Protein AF-0000000073384980 (afdb_homodimer)

Structure (mmCIF, N/CA/C/O backbone):
data_AF-0000000073384980-model_v1
#
loop_
_entity.id
_entity.type
_entity.pdbx_description
1 polymer 'Uncharacterized protein'
#
loop_
_atom_site.group_PDB
_atom_site.id
_atom_site.type_symbol
_atom_site.label_atom_id
_atom_site.label_alt_id
_atom_site.label_comp_id
_atom_site.label_asym_id
_atom_site.label_entity_id
_atom_site.label_seq_id
_atom_site.pdbx_PDB_ins_code
_atom_site.Cartn_x
_atom_site.Cartn_y
_atom_site.Cartn_z
_atom_site.occupancy
_atom_site.B_iso_or_equiv
_atom_site.auth_seq_id
_atom_site.auth_comp_id
_atom_site.auth_asym_id
_atom_site.auth_atom_id
_atom_site.pdbx_PDB_model_num
ATOM 1 N N . MET A 1 1 ? 5.891 -7.469 6.137 1 92.75 1 MET A N 1
ATOM 2 C CA . MET A 1 1 ? 4.645 -7.664 6.875 1 92.75 1 MET A CA 1
ATOM 3 C C . MET A 1 1 ? 4.055 -9.039 6.59 1 92.75 1 MET A C 1
ATOM 5 O O . MET A 1 1 ? 3.834 -9.398 5.43 1 92.75 1 MET A O 1
ATOM 9 N N . ASN A 1 2 ? 3.838 -9.898 7.574 1 96.06 2 ASN A N 1
ATOM 10 C CA . ASN A 1 2 ? 3.189 -11.203 7.445 1 96.06 2 ASN A CA 1
ATOM 11 C C . ASN A 1 2 ? 1.738 -11.148 7.91 1 96.06 2 ASN A C 1
ATOM 13 O O . ASN A 1 2 ? 1.466 -10.836 9.07 1 96.06 2 ASN A O 1
ATOM 17 N N . ILE A 1 3 ? 0.809 -11.5 7.012 1 96.56 3 ILE A N 1
ATOM 18 C CA . ILE A 1 3 ? -0.595 -11.359 7.383 1 96.56 3 ILE A CA 1
ATOM 19 C C . ILE A 1 3 ? -1.405 -12.5 6.77 1 96.56 3 ILE A C 1
ATOM 21 O O . ILE A 1 3 ? -0.978 -13.117 5.793 1 96.56 3 ILE A O 1
ATOM 25 N N . LEU A 1 4 ? -2.471 -12.82 7.379 1 97.5 4 LEU A N 1
ATOM 26 C CA . LEU A 1 4 ? -3.486 -13.703 6.816 1 97.5 4 LEU A CA 1
ATOM 27 C C . LEU A 1 4 ? -4.527 -12.914 6.035 1 97.5 4 LEU A C 1
ATOM 29 O O . LEU A 1 4 ? -5.078 -11.93 6.543 1 97.5 4 LEU A O 1
ATOM 33 N N . THR A 1 5 ? -4.727 -13.336 4.84 1 97.75 5 THR A N 1
ATOM 34 C CA . THR A 1 5 ? -5.66 -12.609 3.986 1 97.75 5 THR A CA 1
ATOM 35 C C . THR A 1 5 ? -6.477 -13.578 3.135 1 97.75 5 THR A C 1
ATOM 37 O O . THR A 1 5 ? -6.172 -14.773 3.078 1 97.75 5 THR A O 1
ATOM 40 N N . ARG A 1 6 ? -7.512 -13.055 2.557 1 97.62 6 ARG A N 1
ATOM 41 C CA . ARG A 1 6 ? -8.266 -13.734 1.50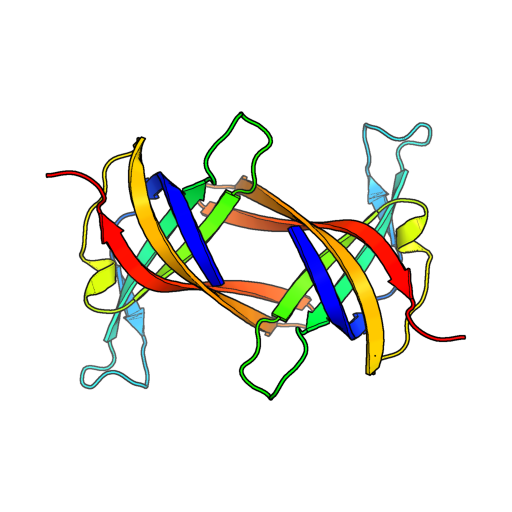5 1 97.62 6 ARG A CA 1
ATOM 42 C C . ARG A 1 6 ? -7.961 -13.125 0.139 1 97.62 6 ARG A C 1
ATOM 44 O O . ARG A 1 6 ? -7.828 -11.906 0.01 1 97.62 6 ARG A O 1
ATOM 51 N N . VAL A 1 7 ? -7.957 -13.984 -0.852 1 97.69 7 VAL A N 1
ATOM 52 C CA . VAL A 1 7 ? -7.793 -13.508 -2.221 1 97.69 7 VAL A CA 1
ATOM 53 C C . VAL A 1 7 ? -9.109 -12.906 -2.719 1 97.69 7 VAL A C 1
ATOM 55 O O . VAL A 1 7 ? -10.156 -13.555 -2.645 1 97.69 7 VAL A O 1
ATOM 58 N N . VAL A 1 8 ? -9.07 -11.742 -3.17 1 96.69 8 VAL A N 1
ATOM 59 C CA . VAL A 1 8 ? -10.227 -11.094 -3.766 1 96.69 8 VAL A CA 1
ATOM 60 C C . VAL A 1 8 ? -10.258 -11.359 -5.27 1 96.69 8 VAL A C 1
ATOM 62 O O . VAL A 1 8 ? -11.297 -11.727 -5.824 1 96.69 8 VAL A O 1
ATOM 65 N N . GLN A 1 9 ? -9.133 -11.195 -5.934 1 97.38 9 GLN A N 1
ATOM 66 C CA . GLN A 1 9 ? -8.969 -11.461 -7.359 1 97.38 9 GLN A CA 1
ATOM 67 C C . GLN A 1 9 ? -7.488 -11.57 -7.73 1 97.38 9 GLN A C 1
ATOM 69 O O . GLN A 1 9 ? -6.621 -11.086 -7.004 1 97.38 9 GLN A O 1
ATOM 74 N N . GLN A 1 10 ? -7.266 -12.195 -8.797 1 97.75 10 GLN A N 1
ATOM 75 C CA . GLN A 1 10 ? -5.926 -12.352 -9.352 1 97.75 10 GLN A CA 1
ATOM 76 C C . GLN A 1 10 ? -5.938 -12.18 -10.867 1 97.75 10 GLN A C 1
ATOM 78 O O . GLN A 1 10 ? -6.789 -12.75 -11.555 1 97.75 10 GLN A O 1
ATOM 83 N N . GLY A 1 11 ? -5.047 -11.336 -11.297 1 96.19 11 GLY A N 1
ATOM 84 C CA . GLY A 1 11 ? -4.918 -11.172 -12.742 1 96.19 11 GLY A CA 1
ATOM 85 C C . GLY A 1 11 ? -4.117 -12.289 -13.391 1 96.19 11 GLY A C 1
ATOM 86 O O . GLY A 1 11 ? -3.574 -13.156 -12.703 1 96.19 11 GLY A O 1
ATOM 87 N N . GLU A 1 12 ? -4.059 -12.266 -14.68 1 95.25 12 GLU A N 1
ATOM 88 C CA . GLU A 1 12 ? -3.248 -13.227 -15.43 1 95.25 12 GLU A CA 1
ATOM 89 C C . GLU A 1 12 ? -1.768 -12.859 -15.367 1 95.25 12 GLU A C 1
ATOM 91 O O . GLU A 1 12 ? -1.412 -11.68 -15.383 1 95.25 12 GLU A O 1
ATOM 96 N N . ALA A 1 13 ? -1 -13.914 -15.266 1 96.06 13 ALA A N 1
ATOM 97 C CA . ALA A 1 13 ? 0.444 -13.695 -15.297 1 96.06 13 ALA A CA 1
ATOM 98 C C . ALA A 1 13 ? 0.902 -13.266 -16.688 1 96.06 13 ALA A C 1
ATOM 100 O O . ALA A 1 13 ? 0.356 -13.711 -17.703 1 96.06 13 ALA A O 1
ATOM 101 N N . PHE A 1 14 ? 1.878 -12.406 -16.781 1 96.25 14 PHE A N 1
ATOM 102 C CA . PHE A 1 14 ? 2.451 -11.953 -18.047 1 96.25 14 PHE A CA 1
ATOM 103 C C . PHE A 1 14 ? 3.932 -11.625 -17.875 1 96.25 14 PHE A C 1
ATOM 105 O O . PHE A 1 14 ? 4.41 -11.43 -16.766 1 96.25 14 PHE A O 1
ATOM 112 N N . ALA A 1 15 ? 4.641 -11.523 -18.969 1 94.88 15 ALA A N 1
ATOM 113 C CA . ALA A 1 15 ? 6.082 -11.297 -18.938 1 94.88 15 ALA A CA 1
ATOM 114 C C . ALA A 1 15 ? 6.406 -9.805 -18.891 1 94.88 15 ALA A C 1
ATOM 116 O O . ALA A 1 15 ? 5.766 -9.008 -19.578 1 94.88 15 ALA A O 1
ATOM 117 N N . VAL A 1 16 ? 7.352 -9.523 -17.984 1 95.31 16 VAL A N 1
ATOM 118 C CA . VAL A 1 16 ? 7.848 -8.148 -17.938 1 95.31 16 VAL A CA 1
ATOM 119 C C . VAL A 1 16 ? 9.367 -8.148 -18.062 1 95.31 16 VAL A C 1
ATOM 121 O O . VAL A 1 16 ? 10.023 -9.164 -17.812 1 95.31 16 VAL A O 1
ATOM 124 N N . GLN A 1 17 ? 9.844 -6.973 -18.422 1 92.38 17 GLN A N 1
ATOM 125 C CA . GLN A 1 17 ? 11.289 -6.84 -18.531 1 92.38 17 GLN A CA 1
ATOM 126 C C . GLN A 1 17 ? 11.945 -6.812 -17.141 1 92.38 17 GLN A C 1
ATOM 128 O O . GLN A 1 17 ? 11.422 -6.184 -16.219 1 92.38 17 GLN A O 1
ATOM 133 N N . SER A 1 18 ? 12.992 -7.621 -17.031 1 89.5 18 SER A N 1
ATOM 134 C CA . SER A 1 18 ? 13.727 -7.664 -15.766 1 89.5 18 SER A CA 1
ATOM 135 C C . SER A 1 18 ? 15.234 -7.711 -16 1 89.5 18 SER A C 1
ATOM 137 O O . SER A 1 18 ? 15.734 -8.617 -16.672 1 89.5 18 SER A O 1
ATOM 139 N N . GLN A 1 19 ? 15.883 -6.684 -15.406 1 84.31 19 GLN A N 1
ATOM 140 C CA . GLN A 1 19 ? 17.344 -6.688 -15.516 1 84.31 19 GLN A CA 1
ATOM 141 C C . GLN A 1 19 ? 17.953 -7.793 -14.656 1 84.31 19 GLN A C 1
ATOM 143 O O . GLN A 1 19 ? 19.078 -8.227 -14.906 1 84.31 19 GLN A O 1
ATOM 148 N N . LYS A 1 20 ? 17.172 -8.258 -13.773 1 80.25 20 LYS A N 1
ATOM 149 C CA . LYS A 1 20 ? 17.672 -9.234 -12.812 1 80.25 20 LYS A CA 1
ATOM 150 C C . LYS A 1 20 ? 17.531 -10.656 -13.344 1 80.25 20 LYS A C 1
ATOM 152 O O . LYS A 1 20 ? 18.141 -11.586 -12.805 1 80.25 20 LYS A O 1
ATOM 157 N N . SER A 1 21 ? 16.781 -10.719 -14.359 1 81.88 21 SER A N 1
ATOM 158 C CA . SER A 1 21 ? 16.531 -12.055 -14.891 1 81.88 21 SER A CA 1
ATOM 159 C C . SER A 1 21 ? 17.484 -12.391 -16.031 1 81.88 21 SER A C 1
ATOM 161 O O . SER A 1 21 ? 17.844 -11.516 -16.812 1 81.88 21 SER A O 1
ATOM 163 N N . GLU A 1 22 ? 17.828 -13.586 -16.188 1 78 22 GLU A N 1
ATOM 164 C CA . GLU A 1 22 ? 18.781 -14.07 -17.172 1 78 22 GLU A CA 1
ATOM 165 C C . GLU A 1 22 ? 18.281 -13.82 -18.594 1 78 22 GLU A C 1
ATOM 167 O O . GLU A 1 22 ? 19.062 -13.414 -19.469 1 78 22 GLU A O 1
ATOM 172 N N . ASN A 1 23 ? 17.094 -14.164 -18.922 1 82.62 23 ASN A N 1
ATOM 173 C CA . ASN A 1 23 ? 16.547 -14 -20.266 1 82.62 23 ASN A CA 1
ATOM 174 C C . ASN A 1 23 ? 15.938 -12.617 -20.469 1 82.62 23 ASN A C 1
ATOM 176 O O . ASN A 1 23 ? 15.219 -12.391 -21.438 1 82.62 23 ASN A O 1
ATOM 180 N N . GLY A 1 24 ? 16.109 -11.875 -19.5 1 89.75 24 GLY A N 1
ATOM 181 C CA . GLY A 1 24 ? 15.664 -10.492 -19.609 1 89.75 24 GLY A CA 1
ATOM 182 C C . GLY A 1 24 ? 14.195 -10.312 -19.297 1 89.75 24 GLY A C 1
ATOM 183 O O . GLY A 1 24 ? 13.633 -9.234 -19.5 1 89.75 24 GLY A O 1
ATOM 184 N N . GLN A 1 25 ? 13.578 -11.555 -18.938 1 93.06 25 GLN A N 1
ATOM 185 C CA . GLN A 1 25 ? 12.148 -11.453 -18.641 1 93.06 25 GLN A CA 1
ATOM 186 C C . GLN A 1 25 ? 11.805 -12.148 -17.328 1 93.06 25 GLN A C 1
ATOM 188 O O . GLN A 1 25 ? 12.523 -13.047 -16.891 1 93.06 25 GLN A O 1
ATOM 193 N N . MET A 1 26 ? 10.812 -11.609 -16.688 1 94.38 26 MET A N 1
ATOM 194 C CA . MET A 1 26 ? 10.273 -12.219 -15.469 1 94.38 26 MET A CA 1
ATOM 195 C C . MET A 1 26 ? 8.742 -12.203 -15.492 1 94.38 26 MET A C 1
ATOM 197 O O . MET A 1 26 ? 8.141 -11.273 -16.031 1 94.38 26 MET A O 1
ATOM 201 N N . MET A 1 27 ? 8.195 -13.25 -14.945 1 96.38 27 MET A N 1
ATOM 202 C CA . MET A 1 27 ? 6.738 -13.289 -14.875 1 96.38 27 MET A CA 1
ATOM 203 C C . MET A 1 27 ? 6.223 -12.383 -13.766 1 96.38 27 MET A C 1
ATOM 205 O O . MET A 1 27 ? 6.848 -12.266 -12.703 1 96.38 27 MET A O 1
ATOM 209 N N . LYS A 1 28 ? 5.203 -11.781 -14.039 1 97.19 28 LYS A N 1
ATOM 210 C CA . LYS A 1 28 ? 4.527 -10.93 -13.07 1 97.19 28 LYS A CA 1
ATOM 211 C C . LYS A 1 28 ? 3.021 -11.188 -13.062 1 97.19 28 LYS A C 1
ATOM 213 O O . LYS A 1 28 ? 2.434 -11.477 -14.102 1 97.19 28 LYS A O 1
ATOM 218 N N . CYS A 1 29 ? 2.41 -11.148 -11.906 1 97.31 29 CYS A N 1
ATOM 219 C CA . CYS A 1 29 ? 0.968 -11.25 -11.719 1 97.31 29 CYS A CA 1
ATOM 220 C C . CYS A 1 29 ? 0.499 -10.32 -10.602 1 97.31 29 CYS A C 1
ATOM 222 O O . CYS A 1 29 ? 1.174 -10.18 -9.578 1 97.31 29 CYS A O 1
ATOM 224 N N . ASN A 1 30 ? -0.673 -9.703 -10.883 1 97.81 30 ASN A N 1
ATOM 225 C CA . ASN A 1 30 ? -1.26 -8.883 -9.828 1 97.81 30 ASN A CA 1
ATOM 226 C C . ASN A 1 30 ? -2.305 -9.656 -9.031 1 97.81 30 ASN A C 1
ATOM 228 O O . ASN A 1 30 ? -3.064 -10.445 -9.594 1 97.81 30 ASN A O 1
ATOM 232 N N . ILE A 1 31 ? -2.361 -9.367 -7.785 1 98.31 31 ILE A N 1
ATOM 233 C CA . ILE A 1 31 ? -3.316 -10.031 -6.906 1 98.31 31 ILE A CA 1
ATOM 234 C C . ILE A 1 31 ? -3.896 -9.023 -5.914 1 98.31 31 ILE A C 1
ATOM 236 O O . ILE A 1 31 ? -3.191 -8.133 -5.445 1 98.31 31 ILE A O 1
ATOM 240 N N . VAL A 1 32 ? -5.152 -9.117 -5.668 1 98.31 32 VAL A N 1
ATOM 241 C CA . VAL A 1 32 ? -5.809 -8.297 -4.656 1 98.31 32 VAL A CA 1
ATOM 242 C C . VAL A 1 32 ? -6.145 -9.148 -3.434 1 98.31 32 VAL A C 1
ATOM 244 O O . VAL A 1 32 ? -6.809 -10.18 -3.553 1 98.31 32 VAL A O 1
ATOM 247 N N . LEU A 1 33 ? -5.648 -8.703 -2.314 1 98.06 33 LEU A N 1
ATOM 248 C CA . LEU A 1 33 ? -5.801 -9.406 -1.048 1 98.06 33 LEU A CA 1
ATOM 249 C C . LEU A 1 33 ? -6.602 -8.578 -0.052 1 98.06 33 LEU A C 1
ATOM 251 O O . LEU A 1 33 ? -6.504 -7.348 -0.047 1 98.06 33 LEU A O 1
ATOM 255 N N . GLN A 1 34 ? -7.344 -9.227 0.763 1 97.75 34 GLN A N 1
ATOM 256 C CA . GLN A 1 34 ? -8.125 -8.555 1.797 1 97.75 34 GLN A CA 1
ATOM 257 C C . GLN A 1 34 ? -7.93 -9.219 3.156 1 97.75 34 GLN A C 1
ATOM 259 O O . GLN A 1 34 ? -8 -10.445 3.268 1 97.75 34 GLN A O 1
ATOM 264 N N . GLU A 1 35 ? -7.629 -8.445 4.16 1 97.31 35 GLU A N 1
ATOM 265 C CA . GLU A 1 35 ? -7.562 -8.984 5.512 1 97.31 35 GLU A CA 1
ATOM 266 C C . GLU A 1 35 ? -8.898 -9.586 5.938 1 97.31 35 GLU A C 1
ATOM 268 O O . GLU A 1 35 ? -9.945 -9.203 5.406 1 97.31 35 GLU A O 1
ATOM 273 N N . MET A 1 36 ? -8.711 -10.453 6.895 1 92.75 36 MET A N 1
ATOM 274 C CA . MET A 1 36 ? -9.914 -11.125 7.379 1 92.75 36 MET A CA 1
ATOM 275 C C . MET A 1 36 ? -10.797 -10.172 8.172 1 92.75 36 MET A C 1
ATOM 277 O O . MET A 1 36 ? -10.289 -9.312 8.906 1 92.75 36 MET A O 1
ATOM 281 N N . GLY A 1 37 ? -12.016 -10.297 8.109 1 84.44 37 GLY A N 1
ATOM 282 C CA . GLY A 1 37 ? -13 -9.43 8.742 1 84.44 37 GLY A CA 1
ATOM 283 C C . GLY A 1 37 ? -14.109 -8.992 7.809 1 84.44 37 GLY A C 1
ATOM 284 O O . GLY A 1 37 ? -14.484 -9.734 6.895 1 84.44 37 GLY A O 1
ATOM 285 N N . GLY A 1 38 ? -14.672 -7.848 7.949 1 75.25 38 GLY A N 1
ATOM 286 C CA . GLY A 1 38 ? -15.789 -7.371 7.148 1 75.25 38 GLY A CA 1
ATOM 287 C C . GLY A 1 38 ? -15.359 -6.488 5.992 1 75.25 38 GLY A C 1
ATOM 288 O O . GLY A 1 38 ? -14.203 -6.527 5.57 1 75.25 38 GLY A O 1
ATOM 289 N N . LYS A 1 39 ? -16.234 -5.824 5.383 1 77.06 39 LYS A N 1
ATOM 290 C CA . LYS A 1 39 ? -16.109 -5.051 4.152 1 77.06 39 LYS A CA 1
ATOM 291 C C . LYS A 1 39 ? -15.125 -3.891 4.328 1 77.06 39 LYS A C 1
ATOM 293 O O . LYS A 1 39 ? -14.531 -3.42 3.357 1 77.06 39 LYS A O 1
ATOM 298 N N . TYR A 1 40 ? -14.82 -3.541 5.555 1 83.5 40 TYR A N 1
ATOM 299 C CA . TYR A 1 40 ? -14.031 -2.332 5.75 1 83.5 40 TYR A CA 1
ATOM 300 C C . TYR A 1 40 ? -12.602 -2.672 6.148 1 83.5 40 TYR A C 1
ATOM 302 O O . TYR A 1 40 ? -11.852 -1.802 6.598 1 83.5 40 TYR A O 1
ATOM 310 N N . GLU A 1 41 ? -12.312 -3.926 5.863 1 93.06 41 GLU A N 1
ATOM 311 C CA . GLU A 1 41 ? -10.961 -4.34 6.234 1 93.06 41 GLU A CA 1
ATOM 312 C C . GLU A 1 41 ? -9.938 -3.896 5.188 1 93.06 41 GLU A C 1
ATOM 314 O O . GLU A 1 41 ? -10.305 -3.6 4.047 1 93.06 41 GLU A O 1
ATOM 319 N N . ASN A 1 42 ? -8.688 -3.85 5.535 1 97.38 42 ASN A N 1
ATOM 320 C CA . ASN A 1 42 ? -7.613 -3.451 4.633 1 97.38 42 ASN A CA 1
ATOM 321 C C . ASN A 1 42 ? -7.539 -4.363 3.412 1 97.38 42 ASN A C 1
ATOM 323 O O . ASN A 1 42 ? -7.691 -5.578 3.531 1 97.38 42 ASN A O 1
ATOM 327 N N . GLN A 1 43 ? -7.328 -3.748 2.285 1 97.81 43 GLN A N 1
ATOM 328 C CA . GLN A 1 43 ? -7.098 -4.445 1.025 1 97.81 43 GLN A CA 1
ATOM 329 C C . GLN A 1 43 ? -5.758 -4.047 0.414 1 97.81 43 GLN A C 1
ATOM 331 O O . GLN A 1 43 ? -5.348 -2.887 0.5 1 97.81 43 GLN A O 1
ATOM 336 N N . TYR A 1 44 ? -5.137 -4.961 -0.291 1 98.12 44 TYR A N 1
ATOM 337 C CA . TYR A 1 44 ? -3.816 -4.754 -0.873 1 98.12 44 TYR A CA 1
ATOM 338 C C . TYR A 1 44 ? -3.805 -5.141 -2.348 1 98.12 44 TYR A C 1
ATOM 340 O O . TYR A 1 44 ? -4.141 -6.27 -2.701 1 98.12 44 TYR A O 1
ATOM 348 N N . ALA A 1 45 ? -3.443 -4.242 -3.184 1 98.44 45 ALA A N 1
ATOM 349 C CA . ALA A 1 45 ? -3.102 -4.527 -4.574 1 98.44 45 ALA A CA 1
ATOM 350 C C . ALA A 1 45 ? -1.614 -4.836 -4.723 1 98.44 45 ALA A C 1
ATOM 352 O O . ALA A 1 45 ? -0.783 -3.924 -4.73 1 98.44 45 ALA A O 1
ATOM 353 N N . ALA A 1 46 ? -1.283 -6.102 -4.863 1 98.62 46 ALA A N 1
ATOM 354 C CA . ALA A 1 46 ? 0.114 -6.516 -4.781 1 98.62 46 ALA A CA 1
ATOM 355 C C . ALA A 1 46 ? 0.561 -7.199 -6.07 1 98.62 46 ALA A C 1
ATOM 357 O O . ALA A 1 46 ? -0.271 -7.656 -6.859 1 98.62 46 ALA A O 1
ATOM 358 N N . ALA A 1 47 ? 1.853 -7.184 -6.227 1 98.12 47 ALA A N 1
ATOM 359 C CA . ALA A 1 47 ? 2.459 -7.883 -7.355 1 98.12 47 ALA A CA 1
ATOM 360 C C . ALA A 1 47 ? 3.148 -9.164 -6.898 1 98.12 47 ALA A C 1
ATOM 362 O O . ALA A 1 47 ? 3.793 -9.195 -5.848 1 98.12 47 ALA A O 1
ATOM 363 N N . MET A 1 48 ? 3.023 -10.148 -7.629 1 97.94 48 MET A N 1
ATOM 364 C CA . MET A 1 48 ? 3.783 -11.398 -7.527 1 97.94 48 MET A CA 1
ATOM 365 C C . MET A 1 48 ? 4.781 -11.523 -8.672 1 97.94 48 MET A C 1
ATOM 367 O O . MET A 1 48 ? 4.465 -11.188 -9.82 1 97.94 48 MET A O 1
ATOM 371 N N . LEU A 1 49 ? 5.93 -11.945 -8.336 1 96.88 49 LEU A N 1
ATOM 372 C CA . LEU A 1 49 ? 6.969 -12.031 -9.352 1 96.88 49 LEU A CA 1
ATOM 373 C C . LEU A 1 49 ? 7.543 -13.445 -9.43 1 96.88 49 LEU A C 1
ATOM 375 O O . LEU A 1 49 ? 7.48 -14.195 -8.453 1 96.88 49 LEU A O 1
ATOM 379 N N . GLY A 1 50 ? 8.117 -13.781 -10.562 1 94.94 50 GLY A N 1
ATOM 380 C CA . GLY A 1 50 ? 8.82 -15.047 -10.734 1 94.94 50 GLY A CA 1
ATOM 381 C C . GLY A 1 50 ? 7.93 -16.25 -10.555 1 94.94 50 GLY A C 1
ATOM 382 O O . GLY A 1 50 ? 6.848 -16.328 -11.141 1 94.94 50 GLY A O 1
ATOM 383 N N . ASN A 1 51 ? 8.391 -17.156 -9.773 1 93.25 51 ASN A N 1
ATOM 384 C CA . ASN A 1 51 ? 7.691 -18.422 -9.594 1 93.25 51 ASN A CA 1
ATOM 385 C C . ASN A 1 51 ? 6.332 -18.219 -8.938 1 93.25 51 ASN A C 1
ATOM 387 O O . ASN A 1 51 ? 5.352 -18.875 -9.305 1 93.25 51 ASN A O 1
ATOM 391 N N . ILE A 1 52 ? 6.266 -17.391 -8.016 1 96.19 52 ILE A N 1
ATOM 392 C CA . ILE A 1 52 ? 5.008 -17.219 -7.297 1 96.19 52 ILE A CA 1
ATOM 393 C C . ILE A 1 52 ? 3.961 -16.609 -8.227 1 96.19 52 ILE A C 1
ATOM 395 O O . ILE A 1 52 ? 2.758 -16.812 -8.031 1 96.19 52 ILE A O 1
ATOM 399 N N . ALA A 1 53 ? 4.422 -15.844 -9.211 1 97.06 53 ALA A N 1
ATOM 400 C CA . ALA A 1 53 ? 3.502 -15.211 -10.148 1 97.06 53 ALA A CA 1
ATOM 401 C C . ALA A 1 53 ? 2.729 -16.25 -10.953 1 97.06 53 ALA A C 1
ATOM 403 O O . ALA A 1 53 ? 1.7 -15.945 -11.555 1 97.06 53 ALA A O 1
ATOM 404 N N . GLN A 1 54 ? 3.236 -17.422 -10.953 1 94.38 54 GLN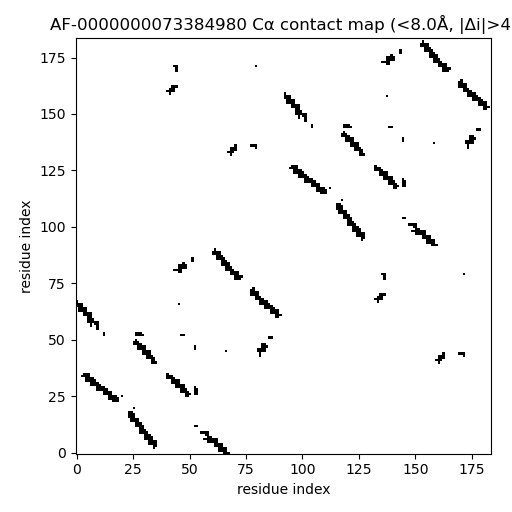 A N 1
ATOM 405 C CA . GLN A 1 54 ? 2.621 -18.484 -11.734 1 94.38 54 GLN A CA 1
ATOM 406 C C . GLN A 1 54 ? 1.588 -19.25 -10.914 1 94.38 54 GLN A C 1
ATOM 408 O O . GLN A 1 54 ? 0.818 -20.047 -11.453 1 94.38 54 GLN A O 1
ATOM 413 N N . CYS A 1 55 ? 1.626 -19.062 -9.625 1 96.31 55 CYS A N 1
ATOM 414 C CA . CYS A 1 55 ? 0.604 -19.672 -8.781 1 96.31 55 CYS A CA 1
ATOM 415 C C . CYS A 1 55 ? -0.761 -19.047 -9.047 1 96.31 55 CYS A C 1
ATOM 417 O O . CYS A 1 55 ? -0.859 -17.844 -9.312 1 96.31 55 CYS A O 1
ATOM 419 N N . LYS A 1 56 ? -1.77 -19.891 -8.953 1 96.44 56 LYS A N 1
ATOM 420 C CA . LYS A 1 56 ? -3.141 -19.422 -9.141 1 96.44 56 LYS A CA 1
ATOM 421 C C . LYS A 1 56 ? -3.971 -19.641 -7.879 1 96.44 56 LYS A C 1
ATOM 423 O O . LYS A 1 56 ? -4.008 -20.734 -7.324 1 96.44 56 LYS A O 1
ATOM 428 N N . PHE A 1 57 ? -4.594 -18.609 -7.508 1 97.62 57 PHE A N 1
ATOM 429 C CA . PHE A 1 57 ? -5.473 -18.641 -6.344 1 97.62 57 PHE A CA 1
ATOM 430 C C . PHE A 1 57 ? -6.883 -18.188 -6.719 1 97.62 57 PHE A C 1
ATOM 432 O O . PHE A 1 57 ? -7.062 -17.109 -7.305 1 97.62 57 PHE A O 1
ATOM 439 N N . ALA A 1 58 ? -7.871 -18.969 -6.34 1 97.25 58 ALA A N 1
ATOM 440 C CA . ALA A 1 58 ? -9.258 -18.562 -6.59 1 97.25 58 ALA A CA 1
ATOM 441 C C . ALA A 1 58 ? -9.711 -17.516 -5.59 1 97.25 58 ALA A C 1
ATOM 443 O O . ALA A 1 58 ? -9.258 -17.5 -4.441 1 97.25 58 ALA A O 1
ATOM 444 N N . PRO A 1 59 ? -10.641 -16.609 -6.055 1 97.31 59 PRO A N 1
ATOM 445 C CA . PRO A 1 59 ? -11.258 -15.711 -5.074 1 97.31 59 PRO A CA 1
ATOM 446 C C . PRO A 1 59 ? -11.797 -16.453 -3.854 1 97.31 59 PRO A C 1
ATOM 448 O O . PRO A 1 59 ? -12.383 -17.531 -3.992 1 97.31 59 PRO A O 1
ATOM 451 N N . GLY A 1 60 ? -11.555 -15.922 -2.691 1 96 60 GLY A N 1
ATOM 452 C CA . GLY A 1 60 ? -12.031 -16.531 -1.46 1 96 60 GLY A CA 1
ATOM 453 C C . GLY A 1 60 ? -10.992 -17.406 -0.783 1 96 60 GLY A C 1
ATOM 454 O O . GLY A 1 60 ? -11.141 -17.766 0.383 1 96 60 GLY A O 1
ATOM 455 N N . THR A 1 61 ? -9.883 -17.781 -1.536 1 97.75 61 THR A N 1
ATOM 456 C CA . THR A 1 61 ? -8.828 -18.609 -0.976 1 97.75 61 THR A CA 1
ATOM 457 C C . THR A 1 61 ? -8.141 -17.906 0.186 1 97.75 61 THR A C 1
ATOM 459 O O . THR A 1 61 ? -7.797 -16.734 0.086 1 97.75 61 THR A O 1
ATOM 462 N N . LEU A 1 62 ? -7.988 -18.562 1.302 1 97.94 62 LEU A N 1
ATOM 463 C CA . LEU A 1 62 ? -7.234 -18.047 2.436 1 97.94 62 LEU A CA 1
ATOM 464 C C . LEU A 1 62 ? -5.738 -18.281 2.252 1 97.94 62 LEU A C 1
ATOM 466 O O . LEU A 1 62 ? -5.32 -19.406 1.944 1 97.94 62 LEU A O 1
ATOM 470 N N . VAL A 1 63 ? -4.977 -17.266 2.385 1 98.44 63 VAL A N 1
ATOM 471 C CA . VAL A 1 63 ? -3.535 -17.391 2.201 1 98.44 63 VAL A CA 1
ATOM 472 C C . VAL A 1 63 ? -2.805 -16.688 3.346 1 98.44 63 VAL A C 1
ATOM 474 O O . VAL A 1 63 ? -3.291 -15.688 3.883 1 98.44 63 VAL A O 1
ATOM 477 N N . ALA A 1 64 ? -1.702 -17.188 3.811 1 98.38 64 ALA A N 1
ATOM 478 C CA . ALA A 1 64 ? -0.687 -16.484 4.586 1 98.38 64 ALA A CA 1
ATOM 479 C C . ALA A 1 64 ? 0.338 -15.82 3.67 1 98.38 64 ALA A C 1
ATOM 481 O O . ALA A 1 64 ? 0.97 -16.484 2.848 1 98.38 64 ALA A O 1
ATOM 482 N N . VAL A 1 65 ? 0.543 -14.562 3.779 1 98.38 65 VAL A N 1
ATOM 483 C CA . VAL A 1 65 ? 1.381 -13.852 2.818 1 98.38 65 VAL A CA 1
ATOM 484 C C . VAL A 1 65 ? 2.367 -12.953 3.559 1 98.38 65 VAL A C 1
ATOM 486 O O . VAL A 1 65 ? 2.082 -12.484 4.664 1 98.38 65 VAL A O 1
ATOM 489 N N . THR A 1 66 ? 3.488 -12.758 2.99 1 98.19 66 THR A N 1
ATOM 490 C CA . THR A 1 66 ? 4.438 -11.719 3.375 1 98.19 66 THR A CA 1
ATOM 491 C C . THR A 1 66 ? 4.461 -10.594 2.338 1 98.19 66 THR A C 1
ATOM 493 O O . THR A 1 66 ? 4.746 -10.836 1.163 1 98.19 66 THR A O 1
ATOM 496 N N . LEU A 1 67 ? 4.137 -9.406 2.775 1 97.88 67 LEU A N 1
ATOM 497 C CA . LEU A 1 67 ? 4.098 -8.242 1.896 1 97.88 67 LEU A CA 1
ATOM 498 C C . LEU A 1 67 ? 5.262 -7.301 2.18 1 97.88 67 LEU A C 1
ATOM 500 O O . LEU A 1 67 ? 5.633 -7.094 3.34 1 97.88 67 LEU A O 1
ATOM 504 N N . ARG A 1 68 ? 5.84 -6.797 1.145 1 97.62 68 ARG A N 1
ATOM 505 C CA . ARG A 1 68 ? 6.84 -5.734 1.212 1 97.62 68 ARG A CA 1
ATOM 506 C C . ARG A 1 68 ? 6.316 -4.449 0.577 1 97.62 68 ARG A C 1
ATOM 508 O O . ARG A 1 68 ? 5.828 -4.465 -0.556 1 97.62 68 ARG A O 1
ATOM 515 N N . PHE A 1 69 ? 6.402 -3.352 1.289 1 97.88 69 PHE A N 1
ATOM 516 C CA . PHE A 1 69 ? 5.91 -2.057 0.831 1 97.88 69 PHE A CA 1
ATOM 517 C C . PHE A 1 69 ? 7.07 -1.142 0.454 1 97.88 69 PHE A C 1
ATOM 519 O O . PHE A 1 69 ? 7.938 -0.854 1.284 1 97.88 69 PHE A O 1
ATOM 526 N N . THR A 1 70 ? 7.047 -0.728 -0.737 1 96.62 70 THR A N 1
ATOM 527 C CA . THR A 1 70 ? 8.055 0.226 -1.194 1 96.62 70 THR A CA 1
ATOM 528 C C . THR A 1 70 ? 7.402 1.361 -1.979 1 96.62 70 THR A C 1
ATOM 530 O O . THR A 1 70 ? 6.25 1.251 -2.402 1 96.62 70 THR A O 1
ATOM 533 N N . THR A 1 71 ? 8.094 2.451 -2.09 1 95.56 71 THR A N 1
ATOM 534 C CA . THR A 1 71 ? 7.621 3.576 -2.887 1 95.56 71 THR A CA 1
ATOM 535 C C . THR A 1 71 ? 8.586 3.879 -4.027 1 95.56 71 THR A C 1
ATOM 537 O O . THR A 1 71 ? 9.773 3.572 -3.939 1 95.56 71 THR A O 1
ATOM 540 N N . ARG A 1 72 ? 8.031 4.402 -5.078 1 92.12 72 ARG A N 1
ATOM 541 C CA . ARG A 1 72 ? 8.82 4.84 -6.227 1 92.12 72 ARG A CA 1
ATOM 542 C C . ARG A 1 72 ? 8.414 6.242 -6.668 1 92.12 72 ARG A C 1
ATOM 544 O O . ARG A 1 72 ? 7.23 6.59 -6.637 1 92.12 72 ARG A O 1
ATOM 551 N N . GLU A 1 73 ? 9.344 6.969 -7.062 1 91.25 73 GLU A N 1
ATOM 552 C CA . GLU A 1 73 ? 9.07 8.312 -7.566 1 91.25 73 GLU A CA 1
ATOM 553 C C . GLU A 1 73 ? 9.117 8.352 -9.094 1 91.25 73 GLU A C 1
ATOM 555 O O . GLU A 1 73 ? 10.062 7.848 -9.703 1 91.25 73 GLU A O 1
ATOM 560 N N . TYR A 1 74 ? 8.109 8.898 -9.688 1 90.38 74 TYR A N 1
ATOM 561 C CA . TYR A 1 74 ? 8.023 9.078 -11.133 1 90.38 74 TYR A CA 1
ATOM 562 C C . TYR A 1 74 ? 7.355 10.414 -11.469 1 90.38 74 TYR A C 1
ATOM 564 O O . TYR A 1 74 ? 6.211 10.656 -11.086 1 90.38 74 TYR A O 1
ATOM 572 N N . ASN A 1 75 ? 8.141 11.25 -12.195 1 90.69 75 ASN A N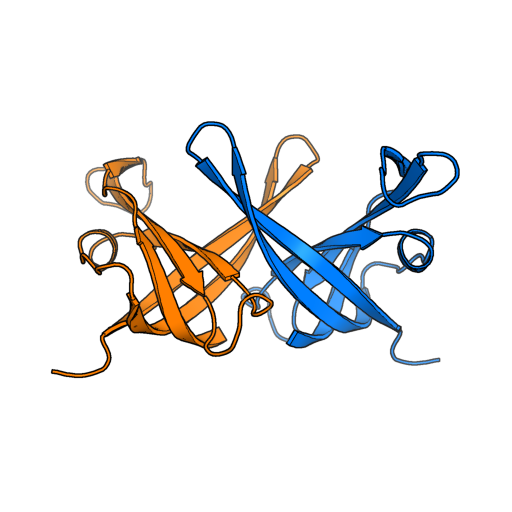 1
ATOM 573 C CA . ASN A 1 75 ? 7.645 12.555 -12.633 1 90.69 75 ASN A CA 1
ATOM 574 C C . ASN A 1 75 ? 7.109 13.375 -11.461 1 90.69 75 ASN A C 1
ATOM 576 O O . ASN A 1 75 ? 6.02 13.945 -11.547 1 90.69 75 ASN A O 1
ATOM 580 N N . GLY A 1 76 ? 7.754 13.281 -10.344 1 87 76 GLY A N 1
ATOM 581 C CA . GLY A 1 76 ? 7.41 14.117 -9.203 1 87 76 GLY A CA 1
ATOM 582 C C . GLY A 1 76 ? 6.305 13.523 -8.344 1 87 76 GLY A C 1
ATOM 583 O O . GLY A 1 76 ? 5.855 14.148 -7.383 1 87 76 GLY A O 1
ATOM 584 N N . GLN A 1 77 ? 5.844 12.398 -8.734 1 89.81 77 GLN A N 1
ATOM 585 C CA . GLN A 1 77 ? 4.797 11.727 -7.969 1 89.81 77 GLN A CA 1
ATOM 586 C C . GLN A 1 77 ? 5.324 10.438 -7.332 1 89.81 77 GLN A C 1
ATOM 588 O O . GLN A 1 77 ? 6.203 9.781 -7.887 1 89.81 77 GLN A O 1
ATOM 593 N N . VAL A 1 78 ? 4.855 10.18 -6.156 1 93.5 78 VAL A N 1
ATOM 594 C CA . VAL A 1 78 ? 5.262 8.969 -5.457 1 93.5 78 VAL A CA 1
ATOM 595 C C . VAL A 1 78 ? 4.168 7.914 -5.57 1 93.5 78 VAL A C 1
ATOM 597 O O . VAL A 1 78 ? 2.988 8.203 -5.355 1 93.5 78 VAL A O 1
ATOM 600 N N . TYR A 1 79 ? 4.59 6.723 -5.906 1 93.38 79 TYR A N 1
ATOM 601 C CA . TYR A 1 79 ? 3.672 5.602 -6.07 1 93.38 79 TYR A CA 1
ATOM 602 C C . TYR A 1 79 ? 3.969 4.504 -5.055 1 93.38 79 TYR A C 1
ATOM 604 O O . TYR A 1 79 ? 5.117 4.32 -4.645 1 93.38 79 TYR A O 1
ATOM 612 N N . GLN A 1 80 ? 2.918 3.814 -4.727 1 96.75 80 GLN A N 1
ATOM 613 C CA . GLN A 1 80 ? 3.066 2.682 -3.818 1 96.75 80 GLN A CA 1
ATOM 614 C C . GLN A 1 80 ? 3.273 1.382 -4.59 1 96.75 80 GLN A C 1
ATOM 616 O O . GLN A 1 80 ? 2.518 1.076 -5.516 1 96.75 80 GLN A O 1
ATOM 621 N N . ASP A 1 81 ? 4.273 0.633 -4.238 1 96.44 81 ASP A N 1
ATOM 622 C CA . ASP A 1 81 ? 4.445 -0.738 -4.707 1 96.44 81 ASP A CA 1
ATOM 623 C C . ASP A 1 81 ? 4.32 -1.732 -3.555 1 96.44 81 ASP A C 1
ATOM 625 O O . ASP A 1 81 ? 4.992 -1.591 -2.529 1 96.44 81 ASP A O 1
ATOM 629 N N . ILE A 1 82 ? 3.475 -2.68 -3.748 1 98.25 82 ILE A N 1
ATOM 630 C CA . ILE A 1 82 ? 3.354 -3.771 -2.789 1 98.25 82 ILE A CA 1
ATOM 631 C C . ILE A 1 82 ? 3.748 -5.09 -3.455 1 98.25 82 ILE A C 1
ATOM 633 O O . ILE A 1 82 ? 3.168 -5.477 -4.473 1 98.25 82 ILE A O 1
ATOM 637 N N . LEU A 1 83 ? 4.742 -5.77 -2.822 1 98.12 83 LEU A N 1
ATOM 638 C CA . LEU A 1 83 ? 5.246 -7.023 -3.375 1 98.12 83 LEU A CA 1
ATOM 639 C C . LEU A 1 83 ? 4.934 -8.188 -2.445 1 98.12 83 LEU A C 1
ATOM 641 O O . LEU A 1 83 ? 5.137 -8.094 -1.233 1 98.12 83 LEU A O 1
ATOM 645 N N . VAL A 1 84 ? 4.402 -9.234 -3.049 1 98.56 84 VAL A N 1
ATOM 646 C CA . VAL A 1 84 ? 4.324 -10.5 -2.334 1 98.56 84 VAL A CA 1
ATOM 647 C C . VAL A 1 84 ? 5.684 -11.195 -2.373 1 98.56 84 VAL A C 1
ATOM 649 O O . VAL A 1 84 ? 6.164 -11.57 -3.445 1 98.56 84 VAL A O 1
ATOM 652 N N . THR A 1 85 ? 6.246 -11.414 -1.255 1 97.56 85 THR A N 1
ATOM 653 C CA . THR A 1 85 ? 7.547 -12.07 -1.238 1 97.56 85 THR A CA 1
ATOM 654 C C . THR A 1 85 ? 7.406 -13.539 -0.827 1 97.56 85 THR A C 1
ATOM 656 O O . THR A 1 85 ? 8.32 -14.336 -1.039 1 97.56 85 THR A O 1
ATOM 659 N N . ASP A 1 86 ? 6.32 -13.891 -0.139 1 98.06 86 ASP A N 1
ATOM 660 C CA . ASP A 1 86 ? 5.949 -15.258 0.206 1 98.06 86 ASP A CA 1
ATOM 661 C C . ASP A 1 86 ? 4.434 -15.422 0.271 1 98.06 86 ASP A C 1
ATOM 663 O O . ASP A 1 86 ? 3.727 -14.508 0.712 1 98.06 86 ASP A O 1
ATOM 667 N N . ILE A 1 87 ? 3.988 -16.547 -0.158 1 98.38 87 ILE A N 1
ATOM 668 C CA . ILE A 1 87 ? 2.551 -16.797 -0.125 1 98.38 87 ILE A CA 1
ATOM 669 C C . ILE A 1 87 ? 2.289 -18.297 -0.03 1 98.38 87 ILE A C 1
ATOM 671 O O . ILE A 1 87 ? 2.91 -19.078 -0.746 1 98.38 87 ILE A O 1
ATOM 675 N N . GLU A 1 88 ? 1.394 -18.594 0.86 1 97.44 88 GLU A N 1
ATOM 676 C CA . GLU A 1 88 ? 1.008 -19.984 1.045 1 97.44 88 GLU A CA 1
ATOM 677 C C . GLU A 1 88 ? -0.5 -20.125 1.229 1 97.44 88 GLU A C 1
ATOM 679 O O . GLU A 1 88 ? -1.104 -19.391 2.016 1 97.44 88 GLU A O 1
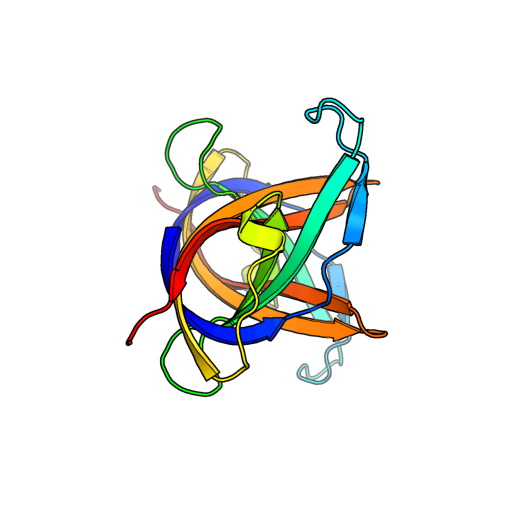ATOM 684 N N . LYS A 1 89 ? -1.072 -20.953 0.508 1 97.31 89 LYS A N 1
ATOM 685 C CA . LYS A 1 89 ? -2.484 -21.266 0.691 1 97.31 89 LYS A CA 1
ATOM 686 C C . LYS A 1 89 ? -2.723 -21.969 2.027 1 97.31 89 LYS A C 1
ATOM 688 O O . LYS A 1 89 ? -1.95 -22.844 2.424 1 97.31 89 LYS A O 1
ATOM 693 N N . LEU A 1 90 ? -3.85 -21.422 2.605 1 95.25 90 LEU A N 1
ATOM 694 C CA . LEU A 1 90 ? -4.23 -22.094 3.842 1 95.25 90 LEU A CA 1
ATOM 695 C C . LEU A 1 90 ? -5.297 -23.156 3.576 1 95.25 90 LEU A C 1
ATOM 697 O O . LEU A 1 90 ? -6.191 -22.953 2.754 1 95.25 90 LEU A O 1
ATOM 701 N N . GLY A 1 91 ? -5.266 -24.188 4.277 1 79.06 91 GLY A N 1
ATOM 702 C CA . GLY A 1 91 ? -6.203 -25.281 4.168 1 79.06 91 GLY A CA 1
ATOM 703 C C . GLY A 1 91 ? -5.922 -26.203 2.986 1 79.06 91 GLY A C 1
ATOM 704 O O . GLY A 1 91 ? -5.203 -25.812 2.061 1 79.06 91 GLY A O 1
ATOM 705 N N . LYS A 1 92 ? -5.996 -27.547 3.027 1 60.31 92 LYS A N 1
ATOM 706 C CA . LYS A 1 92 ? -5.824 -28.656 2.084 1 60.31 92 LYS A CA 1
ATOM 707 C C . LYS A 1 92 ? -7 -28.734 1.115 1 60.31 92 LYS A C 1
ATOM 709 O O . LYS A 1 92 ? -8.125 -28.375 1.462 1 60.31 92 LYS A O 1
ATOM 714 N N . MET B 1 1 ? -4.414 -0.144 10.414 1 92.81 1 MET B N 1
ATOM 715 C CA . MET B 1 1 ? -3.068 -0.493 10.852 1 92.81 1 MET B CA 1
ATOM 716 C C . MET B 1 1 ? -2.436 0.653 11.633 1 92.81 1 MET B C 1
ATOM 718 O O . MET B 1 1 ? -2.361 1.779 11.141 1 92.81 1 MET B O 1
ATOM 722 N N . ASN B 1 2 ? -2.023 0.48 12.883 1 96.12 2 ASN B N 1
ATOM 723 C CA . ASN B 1 2 ? -1.317 1.463 13.703 1 96.12 2 ASN B CA 1
ATOM 724 C C . ASN B 1 2 ? 0.179 1.172 13.758 1 96.12 2 ASN B C 1
ATOM 726 O O . ASN B 1 2 ? 0.591 0.105 14.219 1 96.12 2 ASN B O 1
ATOM 730 N N . ILE B 1 3 ? 0.998 2.143 13.32 1 96.62 3 ILE B N 1
ATOM 731 C CA . ILE B 1 3 ? 2.428 1.861 13.258 1 96.62 3 ILE B CA 1
ATOM 732 C C . ILE B 1 3 ? 3.217 3.117 13.625 1 96.62 3 ILE B C 1
ATOM 734 O O . ILE B 1 3 ? 2.699 4.23 13.531 1 96.62 3 ILE B O 1
ATOM 738 N N . LEU B 1 4 ? 4.363 2.924 14.102 1 97.44 4 LEU B N 1
ATOM 739 C CA . LEU B 1 4 ? 5.344 3.99 14.281 1 97.44 4 LEU B CA 1
ATOM 740 C C . LEU B 1 4 ? 6.215 4.137 13.031 1 97.44 4 LEU B C 1
ATOM 742 O O . LEU B 1 4 ? 6.77 3.15 12.539 1 97.44 4 LEU B O 1
ATOM 746 N N . THR B 1 5 ? 6.266 5.336 12.562 1 97.75 5 THR B N 1
ATOM 747 C CA . THR B 1 5 ? 7.023 5.574 11.344 1 97.75 5 THR B CA 1
ATOM 748 C C . THR B 1 5 ? 7.777 6.898 11.422 1 97.75 5 THR B C 1
ATOM 750 O O . THR B 1 5 ? 7.551 7.695 12.336 1 97.75 5 THR B O 1
ATOM 753 N N . ARG B 1 6 ? 8.695 7.066 10.523 1 97.56 6 ARG B N 1
ATOM 754 C CA . ARG B 1 6 ? 9.336 8.352 10.258 1 97.56 6 ARG B CA 1
ATOM 755 C C . ARG B 1 6 ? 8.812 8.977 8.969 1 97.56 6 ARG B C 1
ATOM 757 O O . ARG B 1 6 ? 8.594 8.273 7.98 1 97.56 6 ARG B O 1
ATOM 764 N N . VAL B 1 7 ? 8.727 10.273 8.984 1 97.69 7 VAL B N 1
ATOM 765 C CA . VAL B 1 7 ? 8.352 10.992 7.773 1 97.69 7 VAL B CA 1
ATOM 766 C C . VAL B 1 7 ? 9.539 11.062 6.824 1 97.69 7 VAL B C 1
ATOM 768 O O . VAL B 1 7 ? 10.633 11.492 7.215 1 97.69 7 VAL B O 1
ATOM 771 N N . VAL B 1 8 ? 9.359 10.656 5.66 1 96.69 8 VAL B N 1
ATOM 772 C CA . VAL B 1 8 ? 10.383 10.766 4.625 1 96.69 8 VAL B CA 1
ATOM 773 C C . VAL B 1 8 ? 10.219 12.078 3.867 1 96.69 8 VAL B C 1
ATOM 775 O O . VAL B 1 8 ? 11.195 12.805 3.656 1 96.69 8 VAL B O 1
ATOM 778 N N . GLN B 1 9 ? 9.016 12.406 3.484 1 97.38 9 GLN B N 1
ATOM 779 C CA . GLN B 1 9 ? 8.672 13.648 2.803 1 97.38 9 GLN B CA 1
ATOM 780 C C . GLN B 1 9 ? 7.168 13.906 2.855 1 97.38 9 GLN B C 1
ATOM 782 O O . GLN B 1 9 ? 6.379 12.984 3.062 1 97.38 9 GLN B O 1
ATOM 787 N N . GLN B 1 10 ? 6.844 15.094 2.664 1 97.75 10 GLN B N 1
ATOM 788 C CA . GLN B 1 10 ? 5.449 15.531 2.609 1 97.75 10 GLN B CA 1
ATOM 789 C C . GLN B 1 10 ? 5.242 16.578 1.512 1 97.75 10 GLN B C 1
ATOM 791 O O . GLN B 1 10 ? 6.023 17.516 1.391 1 97.75 10 GLN B O 1
ATOM 796 N N . GLY B 1 11 ? 4.246 16.297 0.712 1 96.19 11 GLY B N 1
ATOM 797 C CA . GLY B 1 11 ? 3.908 17.281 -0.307 1 96.19 11 GLY B CA 1
ATOM 798 C C . GLY B 1 11 ? 3.1 18.438 0.23 1 96.19 11 GLY B C 1
ATOM 799 O O . GLY B 1 11 ? 2.701 18.438 1.396 1 96.19 11 GLY B O 1
ATOM 800 N N . GLU B 1 12 ? 2.885 19.406 -0.58 1 95.38 12 GLU B N 1
ATOM 801 C CA . GLU B 1 12 ? 2.039 20.547 -0.221 1 95.38 12 GLU B CA 1
ATOM 802 C C . GLU B 1 12 ? 0.562 20.172 -0.25 1 95.38 12 GLU B C 1
ATOM 804 O O . GLU B 1 12 ? 0.133 19.391 -1.102 1 95.38 12 GLU B O 1
ATOM 809 N N . ALA B 1 13 ? -0.123 20.719 0.709 1 96.06 13 ALA B N 1
ATOM 810 C CA . ALA B 1 13 ? -1.567 20.5 0.727 1 96.06 13 ALA B CA 1
ATOM 811 C C . ALA B 1 13 ? -2.244 21.25 -0.422 1 96.06 13 ALA B C 1
ATOM 813 O O . ALA B 1 13 ? -1.822 22.344 -0.795 1 96.06 13 ALA B O 1
ATOM 814 N N . PHE B 1 14 ? -3.27 20.703 -0.986 1 96.12 14 PHE B N 1
ATOM 815 C CA . PHE B 1 14 ? -4.039 21.328 -2.057 1 96.12 14 PHE B CA 1
ATOM 816 C C . PHE B 1 14 ? -5.5 20.891 -1.994 1 96.12 14 PHE B C 1
ATOM 818 O O . PHE B 1 14 ? -5.828 19.891 -1.362 1 96.12 14 PHE B O 1
ATOM 825 N N . ALA B 1 15 ? -6.363 21.594 -2.689 1 94.75 15 ALA B N 1
ATOM 826 C CA . ALA B 1 15 ? -7.801 21.328 -2.635 1 94.75 15 ALA B CA 1
ATOM 827 C C . ALA B 1 15 ? -8.211 20.312 -3.693 1 94.75 15 ALA B C 1
ATOM 829 O O . ALA B 1 15 ? -7.723 20.359 -4.824 1 94.75 15 ALA B O 1
ATOM 830 N N . VAL B 1 16 ? -9.031 19.375 -3.199 1 95.19 16 VAL B N 1
ATOM 831 C CA . VAL B 1 16 ? -9.609 18.422 -4.141 1 95.19 16 VAL B CA 1
ATOM 832 C C . VAL B 1 16 ? -11.125 18.422 -4.016 1 95.19 16 VAL B C 1
ATOM 834 O O . VAL B 1 16 ? -11.672 18.844 -2.992 1 95.19 16 VAL B O 1
ATOM 837 N N . GLN B 1 17 ? -11.727 17.906 -5.07 1 92.25 17 GLN B N 1
ATOM 838 C CA . GLN B 1 17 ? -13.18 17.812 -5.039 1 92.25 17 GLN B CA 1
ATOM 839 C C . GLN B 1 17 ? -13.641 16.703 -4.09 1 92.25 17 GLN B C 1
ATOM 841 O O . GLN B 1 17 ? -13.047 15.625 -4.051 1 92.25 17 GLN B O 1
ATOM 846 N N . SER B 1 18 ? -14.602 17.062 -3.262 1 89.12 18 SER B N 1
ATOM 847 C CA . SER B 1 18 ? -15.156 16.094 -2.324 1 89.12 18 SER B CA 1
ATOM 848 C C . SER B 1 18 ? -16.672 16.219 -2.232 1 89.12 18 SER B C 1
ATOM 850 O O . SER B 1 18 ? -17.203 17.297 -1.909 1 89.12 18 SER B O 1
ATOM 852 N N . GLN B 1 19 ? -17.297 15.07 -2.521 1 83.31 19 GLN B N 1
ATOM 853 C CA . GLN B 1 19 ? -18.75 15.078 -2.385 1 83.31 19 GLN B CA 1
ATOM 854 C C . GLN B 1 19 ? -19.172 15.117 -0.917 1 83.31 19 GLN B C 1
ATOM 856 O O . GLN B 1 19 ? -20.281 15.508 -0.594 1 83.31 19 GLN B O 1
ATOM 861 N N . LYS B 1 20 ? -18.219 14.789 -0.119 1 80.19 20 LYS B N 1
ATOM 862 C CA . LYS B 1 20 ? -18.531 14.664 1.304 1 80.19 20 LYS B CA 1
ATOM 863 C C . LYS B 1 20 ? -18.375 16 2.02 1 80.19 20 LYS B C 1
ATOM 865 O O . LYS B 1 20 ? -18.844 16.172 3.148 1 80.19 20 LYS B O 1
ATOM 870 N N . SER B 1 21 ? -17.766 16.875 1.318 1 80.75 21 SER B N 1
ATOM 871 C CA . SER B 1 21 ? -17.5 18.156 1.962 1 80.75 21 SER B CA 1
ATOM 872 C C . SER B 1 21 ? -18.562 19.188 1.604 1 80.75 21 SER B C 1
ATOM 874 O O . SER B 1 21 ? -19.094 19.188 0.489 1 80.75 21 SER B O 1
ATOM 876 N N . GLU B 1 22 ? -18.859 20.031 2.461 1 77.5 22 GLU B N 1
ATOM 877 C CA . GLU B 1 22 ? -19.906 21.047 2.324 1 77.5 22 GLU B CA 1
ATOM 878 C C . GLU B 1 22 ? -19.625 21.984 1.15 1 77.5 22 GLU B C 1
ATOM 880 O O . GLU B 1 22 ? -20.531 22.328 0.391 1 77.5 22 GLU B O 1
ATOM 885 N N . ASN B 1 23 ? -18.469 22.516 1.027 1 82 23 ASN B N 1
ATOM 886 C CA . ASN B 1 23 ? -18.125 23.453 -0.035 1 82 23 ASN B CA 1
ATOM 887 C C . ASN B 1 23 ? -17.641 22.734 -1.286 1 82 23 ASN B C 1
ATOM 889 O O . ASN B 1 23 ? -17.062 23.359 -2.188 1 82 23 ASN B O 1
ATOM 893 N N . GLY B 1 24 ? -17.734 21.5 -1.194 1 89.62 24 GLY B N 1
ATOM 894 C CA . GLY B 1 24 ? -17.391 20.703 -2.367 1 89.62 24 GLY B CA 1
ATOM 895 C C . GLY B 1 24 ? -15.906 20.438 -2.496 1 89.62 24 GLY B C 1
ATOM 896 O O . GLY B 1 24 ? -15.453 19.938 -3.525 1 89.62 24 GLY B O 1
ATOM 897 N N . GLN B 1 25 ? -15.18 21.031 -1.408 1 92.5 25 GLN B N 1
ATOM 898 C CA . GLN B 1 25 ? -13.734 20.828 -1.495 1 92.5 25 GLN B CA 1
ATOM 899 C C . GLN B 1 25 ? -13.172 20.312 -0.179 1 92.5 25 GLN B C 1
ATOM 901 O O . GLN B 1 25 ? -13.758 20.531 0.885 1 92.5 25 GLN B O 1
ATOM 906 N N . MET B 1 26 ? -12.141 19.531 -0.297 1 94.25 26 MET B N 1
ATOM 907 C CA . MET B 1 26 ? -11.398 19.047 0.861 1 94.25 26 MET B CA 1
ATOM 908 C C . MET B 1 26 ? -9.891 19.156 0.621 1 94.25 26 MET B C 1
ATOM 910 O O . MET B 1 26 ? -9.43 18.984 -0.508 1 94.25 26 MET B O 1
ATOM 914 N N . MET B 1 27 ? -9.203 19.453 1.674 1 96.31 27 MET B N 1
ATOM 915 C CA . MET B 1 27 ? -7.75 19.516 1.546 1 96.31 27 MET B CA 1
ATOM 916 C C . MET B 1 27 ? -7.148 18.125 1.491 1 96.31 27 MET B C 1
ATOM 918 O O . MET B 1 27 ? -7.621 17.203 2.168 1 96.31 27 MET B O 1
ATOM 922 N N . LYS B 1 28 ? -6.211 17.984 0.723 1 97.06 28 LYS B N 1
ATOM 923 C CA . LYS B 1 28 ? -5.461 16.734 0.601 1 97.06 28 LYS B CA 1
ATOM 924 C C . LYS B 1 28 ? -3.957 17 0.604 1 97.06 28 LYS B C 1
ATOM 926 O O . LYS B 1 28 ? -3.5 18.016 0.081 1 97.06 28 LYS B O 1
ATOM 931 N N . CYS B 1 29 ? -3.211 16.172 1.227 1 97.19 29 CYS B N 1
ATOM 932 C CA . CYS B 1 29 ? -1.753 16.172 1.228 1 97.19 29 CYS B CA 1
ATOM 933 C C . CYS B 1 29 ? -1.196 14.758 1.17 1 97.19 29 CYS B C 1
ATOM 935 O O . CYS B 1 29 ? -1.734 13.852 1.805 1 97.19 29 CYS B O 1
ATOM 937 N N . ASN B 1 30 ? -0.126 14.641 0.356 1 97.81 30 ASN B N 1
ATOM 938 C CA . ASN B 1 30 ? 0.543 13.344 0.325 1 97.81 30 ASN B CA 1
ATOM 939 C C . ASN B 1 30 ? 1.739 13.312 1.272 1 97.81 30 ASN B C 1
ATOM 941 O O . ASN B 1 30 ? 2.465 14.297 1.399 1 97.81 30 ASN B O 1
ATOM 945 N N . ILE B 1 31 ? 1.953 12.195 1.837 1 98.25 31 ILE B N 1
ATOM 946 C CA . ILE B 1 31 ? 3.062 12.023 2.77 1 98.25 31 ILE B CA 1
ATOM 947 C C . ILE B 1 31 ? 3.709 10.656 2.561 1 98.25 31 ILE B C 1
ATOM 949 O O . ILE B 1 31 ? 3.02 9.672 2.279 1 98.25 31 ILE B O 1
ATOM 953 N N . VAL B 1 32 ? 4.977 10.594 2.613 1 98.31 32 VAL B N 1
ATOM 954 C CA . VAL B 1 32 ? 5.711 9.336 2.543 1 98.31 32 VAL B CA 1
ATOM 955 C C . VAL B 1 32 ? 6.266 8.984 3.922 1 98.31 32 VAL B C 1
ATOM 957 O O . VAL B 1 32 ? 6.969 9.789 4.539 1 98.31 32 VAL B O 1
ATOM 960 N N . LEU B 1 33 ? 5.914 7.809 4.367 1 98.06 33 LEU B N 1
ATOM 961 C CA . LEU B 1 33 ? 6.289 7.32 5.691 1 98.06 33 LEU B CA 1
ATOM 962 C C . LEU B 1 33 ? 7.164 6.074 5.582 1 98.06 33 LEU B C 1
ATOM 964 O O . LEU B 1 33 ? 6.996 5.27 4.664 1 98.06 33 LEU B O 1
ATOM 968 N N . GLN B 1 34 ? 8.047 5.926 6.492 1 97.69 34 GLN B N 1
ATOM 969 C CA . GLN B 1 34 ? 8.922 4.754 6.531 1 97.69 34 GLN B CA 1
ATOM 970 C C . GLN B 1 34 ? 8.961 4.148 7.93 1 97.69 34 GLN B C 1
ATOM 972 O O . GLN B 1 34 ? 9.125 4.863 8.922 1 97.69 34 GLN B O 1
ATOM 977 N N . GLU B 1 35 ? 8.75 2.857 8.023 1 97.31 35 GLU B N 1
ATOM 978 C CA . GLU B 1 35 ? 8.906 2.184 9.305 1 97.31 35 GLU B CA 1
ATOM 979 C C . GLU B 1 35 ? 10.328 2.336 9.844 1 97.31 35 GLU B C 1
ATOM 981 O O . GLU B 1 35 ? 11.266 2.561 9.078 1 97.31 35 GLU B O 1
ATOM 986 N N . MET B 1 36 ? 10.336 2.156 11.141 1 92.69 36 MET B N 1
ATOM 987 C CA . MET B 1 36 ? 11.633 2.307 11.789 1 92.69 36 MET B CA 1
ATOM 988 C C . MET B 1 36 ? 12.555 1.139 11.453 1 92.69 36 MET B C 1
ATOM 990 O O . MET B 1 36 ? 12.102 -0.002 11.336 1 92.69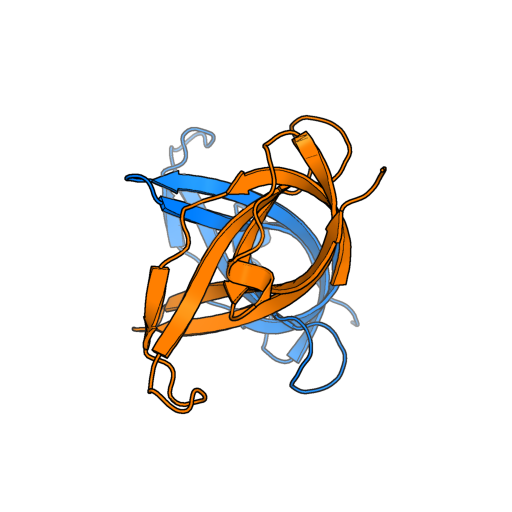 36 MET B O 1
ATOM 994 N N . GLY B 1 37 ? 13.758 1.37 11.32 1 84.5 37 GLY B N 1
ATOM 995 C CA . GLY B 1 37 ? 14.758 0.38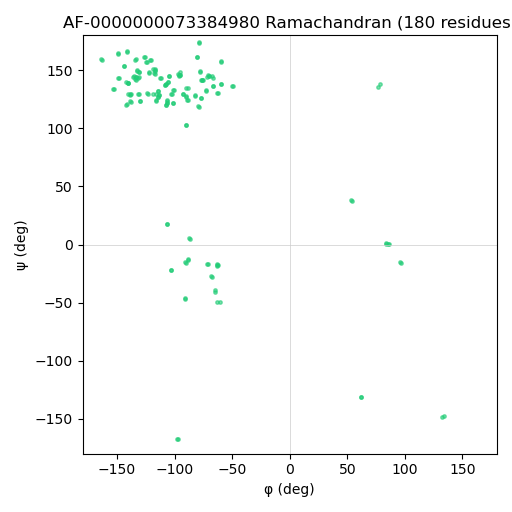2 10.938 1 84.5 37 GLY B CA 1
ATOM 996 C C . GLY B 1 37 ? 15.703 0.873 9.859 1 84.5 37 GLY B C 1
ATOM 997 O O . GLY B 1 37 ? 16.016 2.062 9.797 1 84.5 37 GLY B O 1
ATOM 998 N N . GLY B 1 38 ? 16.188 0.068 8.992 1 75.06 38 GLY B N 1
ATOM 999 C CA . GLY B 1 38 ? 17.156 0.431 7.965 1 75.06 38 GLY B CA 1
ATOM 1000 C C . GLY B 1 38 ? 16.516 0.713 6.621 1 75.06 38 GLY B C 1
ATOM 1001 O O . GLY B 1 38 ? 15.32 0.998 6.547 1 75.06 38 GLY B O 1
ATOM 1002 N N . LYS B 1 39 ? 17.25 0.805 5.613 1 77 39 LYS B N 1
ATOM 1003 C CA . LYS B 1 39 ? 16.906 1.231 4.262 1 77 39 LYS B CA 1
ATOM 1004 C C . LYS B 1 39 ? 15.883 0.286 3.631 1 77 39 LYS B C 1
ATOM 1006 O O . LYS B 1 39 ? 15.125 0.685 2.746 1 77 39 LYS B O 1
ATOM 1011 N N . TYR B 1 40 ? 15.727 -0.896 4.164 1 83.94 40 TYR B N 1
ATOM 1012 C CA . TYR B 1 40 ? 14.898 -1.881 3.477 1 83.94 40 TYR B CA 1
ATOM 1013 C C . TYR B 1 40 ? 13.57 -2.066 4.188 1 83.94 40 TYR B C 1
ATOM 1015 O O . TYR B 1 40 ? 12.836 -3.023 3.916 1 83.94 40 TYR B O 1
ATOM 1023 N N . GLU B 1 41 ? 13.312 -1.062 5.02 1 93.19 41 GLU B N 1
ATOM 1024 C CA . GLU B 1 41 ? 12.062 -1.162 5.758 1 93.19 41 GLU B CA 1
ATOM 1025 C C . GLU B 1 41 ? 10.875 -0.721 4.898 1 93.19 41 GLU B C 1
ATOM 1027 O O . GLU B 1 41 ? 11.055 -0.028 3.895 1 93.19 41 GLU B O 1
ATOM 1032 N N . ASN B 1 42 ? 9.695 -1.092 5.262 1 97.38 42 ASN B N 1
ATOM 1033 C CA . ASN B 1 42 ? 8.484 -0.739 4.535 1 97.38 42 ASN B CA 1
ATOM 1034 C C . ASN B 1 42 ? 8.297 0.774 4.461 1 97.38 42 ASN B C 1
ATOM 1036 O O . ASN B 1 42 ? 8.539 1.484 5.438 1 97.38 42 ASN B O 1
ATOM 1040 N N . GLN B 1 43 ? 7.891 1.223 3.305 1 97.69 43 GLN B N 1
ATOM 1041 C CA . GLN B 1 43 ? 7.539 2.617 3.061 1 97.69 43 GLN B CA 1
ATOM 1042 C C . GLN B 1 43 ? 6.105 2.738 2.553 1 97.69 43 GLN B C 1
ATOM 1044 O O . GLN B 1 43 ? 5.637 1.896 1.782 1 97.69 43 GLN B O 1
ATOM 1049 N N . TYR B 1 44 ? 5.449 3.811 2.885 1 98.12 44 TYR B N 1
ATOM 1050 C CA . TYR B 1 44 ? 4.051 4.035 2.537 1 98.12 44 TYR B CA 1
ATOM 1051 C C . TYR B 1 44 ? 3.859 5.402 1.893 1 98.12 44 TYR B C 1
ATOM 1053 O O . TYR B 1 44 ? 4.219 6.426 2.477 1 98.12 44 TYR B O 1
ATOM 1061 N N . ALA B 1 45 ? 3.328 5.445 0.735 1 98.44 45 ALA B N 1
ATOM 1062 C CA . ALA B 1 45 ? 2.816 6.66 0.112 1 98.44 45 ALA B CA 1
ATOM 1063 C C . ALA B 1 45 ? 1.346 6.879 0.453 1 98.44 45 ALA B C 1
ATOM 1065 O O . ALA B 1 45 ? 0.466 6.242 -0.134 1 98.44 45 ALA B O 1
ATOM 1066 N N . ALA B 1 46 ? 1.084 7.785 1.367 1 98.56 46 ALA B N 1
ATOM 1067 C CA . ALA B 1 46 ? -0.261 7.898 1.925 1 98.56 46 ALA B CA 1
ATOM 1068 C C . ALA B 1 46 ? -0.838 9.289 1.686 1 98.56 46 ALA B C 1
ATOM 1070 O O . ALA B 1 46 ? -0.096 10.242 1.427 1 98.56 46 ALA B O 1
ATOM 1071 N N . ALA B 1 47 ? -2.141 9.312 1.752 1 98.06 47 ALA B N 1
ATOM 1072 C CA . ALA B 1 47 ? -2.855 10.586 1.646 1 98.06 47 ALA B CA 1
ATOM 1073 C C . ALA B 1 47 ? -3.391 11.031 3.006 1 98.06 47 ALA B C 1
ATOM 1075 O O . ALA B 1 47 ? -3.879 10.203 3.785 1 98.06 47 ALA B O 1
ATOM 1076 N N . MET B 1 48 ? -3.305 12.227 3.264 1 97.94 48 MET B N 1
ATOM 1077 C CA . MET B 1 48 ? -3.959 12.906 4.379 1 97.94 48 MET B CA 1
ATOM 1078 C C . MET B 1 48 ? -5.094 13.797 3.883 1 97.94 48 MET B C 1
ATOM 1080 O O . MET B 1 48 ? -4.961 14.469 2.859 1 97.94 48 MET B O 1
ATOM 1084 N N . LEU B 1 49 ? -6.152 13.742 4.582 1 96.81 49 LEU B N 1
ATOM 1085 C CA . LEU B 1 49 ? -7.316 14.5 4.141 1 96.81 49 LEU B CA 1
ATOM 1086 C C . LEU B 1 49 ? -7.805 15.438 5.242 1 96.81 49 LEU B C 1
ATOM 1088 O O . LEU B 1 49 ? -7.562 15.188 6.426 1 96.81 49 LEU B O 1
ATOM 1092 N N . GLY B 1 50 ? -8.508 16.484 4.852 1 94.75 50 GLY B N 1
ATOM 1093 C CA . GLY B 1 50 ? -9.148 17.391 5.797 1 94.75 50 GLY B CA 1
ATOM 1094 C C . GLY B 1 50 ? -8.156 18.094 6.707 1 94.75 50 GLY B C 1
ATOM 1095 O O . GLY B 1 50 ? -7.168 18.656 6.242 1 94.75 50 GLY B O 1
ATOM 1096 N N . ASN B 1 51 ? -8.453 18.062 7.953 1 93.12 51 ASN B N 1
ATOM 1097 C CA . ASN B 1 51 ? -7.652 18.797 8.93 1 93.12 51 ASN B CA 1
ATOM 1098 C C . ASN B 1 51 ? -6.23 18.25 9.016 1 93.12 51 ASN B C 1
ATOM 1100 O O . ASN B 1 51 ? -5.273 19.016 9.141 1 93.12 51 ASN B O 1
ATOM 1104 N N . ILE B 1 52 ? -6.102 17 8.953 1 96.06 52 ILE B N 1
ATOM 1105 C CA . ILE B 1 52 ? -4.766 16.438 9.117 1 96.06 52 ILE B CA 1
ATOM 1106 C C . ILE B 1 52 ? -3.896 16.812 7.918 1 96.06 52 ILE B C 1
ATOM 1108 O O . ILE B 1 52 ? -2.67 16.859 8.031 1 96.06 52 ILE B O 1
ATOM 1112 N N . ALA B 1 53 ? -4.531 17.031 6.777 1 97 53 ALA B N 1
ATOM 1113 C CA . ALA B 1 53 ? -3.791 17.391 5.57 1 97 53 ALA B CA 1
ATOM 1114 C C . ALA B 1 53 ? -3.074 18.734 5.742 1 97 53 ALA B C 1
ATOM 1116 O O . ALA B 1 53 ? -2.156 19.047 4.984 1 97 53 ALA B O 1
ATOM 1117 N N . GLN B 1 54 ? -3.506 19.453 6.684 1 94.25 54 GLN B N 1
ATOM 1118 C CA . GLN B 1 54 ? -2.941 20.781 6.906 1 94.25 54 GLN B CA 1
ATOM 1119 C C . GLN B 1 54 ? -1.758 20.719 7.867 1 94.25 54 GLN B C 1
ATOM 1121 O O . GLN B 1 54 ? -1.018 21.703 8.008 1 94.25 54 GLN B O 1
ATOM 1126 N N . CYS B 1 55 ? -1.629 19.641 8.562 1 96.25 55 CYS B N 1
ATOM 1127 C CA . CYS B 1 55 ? -0.466 19.453 9.422 1 96.25 55 CYS B CA 1
ATOM 1128 C C . CYS B 1 55 ? 0.809 19.328 8.602 1 96.25 55 CYS B C 1
ATOM 1130 O O . CYS B 1 55 ? 0.796 18.719 7.523 1 96.25 55 CYS B O 1
ATOM 1132 N N . LYS B 1 56 ? 1.869 19.891 9.133 1 96.44 56 LYS B N 1
ATOM 1133 C CA . LYS B 1 56 ? 3.168 19.797 8.469 1 96.44 56 LYS B CA 1
ATOM 1134 C C . LYS B 1 56 ? 4.172 19.031 9.32 1 96.44 56 LYS B C 1
ATOM 1136 O O . LYS B 1 56 ? 4.348 19.328 10.508 1 96.44 56 LYS B O 1
ATOM 1141 N N . PHE B 1 57 ? 4.766 18.109 8.695 1 97.62 57 PHE B N 1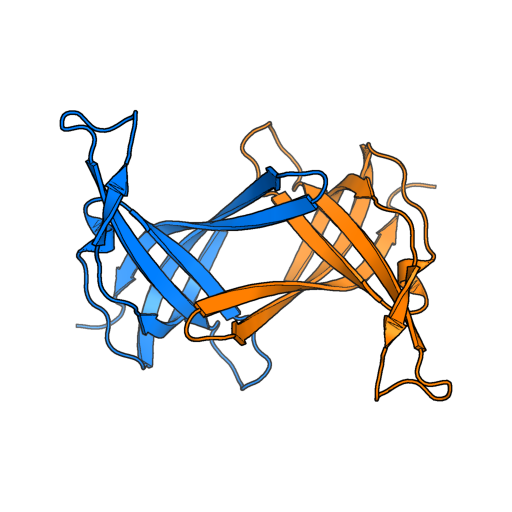
ATOM 1142 C CA . PHE B 1 57 ? 5.793 17.297 9.344 1 97.62 57 PHE B CA 1
ATOM 1143 C C . PHE B 1 57 ? 7.105 17.375 8.57 1 97.62 57 PHE B C 1
ATOM 1145 O O . PHE B 1 57 ? 7.137 17.125 7.363 1 97.62 57 PHE B O 1
ATOM 1152 N N . ALA B 1 58 ? 8.18 17.656 9.273 1 97.31 58 ALA B N 1
ATOM 1153 C CA . ALA B 1 58 ? 9.492 17.688 8.625 1 97.31 58 ALA B CA 1
ATOM 1154 C C . ALA B 1 58 ? 10.016 16.266 8.398 1 97.31 58 ALA B C 1
ATOM 1156 O O . ALA B 1 58 ? 9.727 15.359 9.18 1 97.31 58 ALA B O 1
ATOM 1157 N N . PRO B 1 59 ? 10.812 16.094 7.285 1 97.25 59 PRO B N 1
ATOM 1158 C CA . PRO B 1 59 ? 11.508 14.805 7.148 1 97.25 59 PRO B CA 1
ATOM 1159 C C . PRO B 1 59 ? 12.25 14.406 8.414 1 97.25 59 PRO B C 1
ATOM 1161 O O . PRO B 1 59 ? 12.875 15.25 9.07 1 97.25 59 PRO B O 1
ATOM 1164 N N . GLY B 1 60 ? 12.141 13.156 8.789 1 95.88 60 GLY B N 1
ATOM 1165 C CA . GLY B 1 60 ? 12.82 12.656 9.969 1 95.88 60 GLY B CA 1
ATOM 1166 C C . GLY B 1 60 ? 11.938 12.641 11.203 1 95.88 60 GLY B C 1
ATOM 1167 O O . GLY B 1 60 ? 12.281 12.016 12.211 1 95.88 60 GLY B O 1
ATOM 1168 N N . THR B 1 61 ? 10.766 13.383 11.172 1 97.69 61 THR B N 1
ATOM 1169 C CA . THR B 1 61 ? 9.852 13.43 12.312 1 97.69 61 THR B CA 1
ATOM 1170 C C . THR B 1 61 ? 9.281 12.047 12.609 1 97.69 61 THR B C 1
ATOM 1172 O O . THR B 1 61 ? 8.852 11.344 11.695 1 97.69 61 THR B O 1
ATOM 1175 N N . LEU B 1 62 ? 9.336 11.625 13.828 1 97.88 62 LEU B N 1
ATOM 1176 C CA . LEU B 1 62 ? 8.711 10.375 14.258 1 97.88 62 LEU B CA 1
ATOM 1177 C C . LEU B 1 62 ? 7.227 10.578 14.531 1 97.88 62 LEU B C 1
ATOM 1179 O O . LEU B 1 62 ? 6.84 11.508 15.242 1 97.88 62 LEU B O 1
ATOM 1183 N N . VAL B 1 63 ? 6.43 9.758 13.953 1 98.38 63 VAL B N 1
ATOM 1184 C CA . VAL B 1 63 ? 4.988 9.891 14.133 1 98.38 63 VAL B CA 1
ATOM 1185 C C . VAL B 1 63 ? 4.379 8.523 14.43 1 98.38 63 VAL B C 1
ATOM 1187 O O . VAL B 1 63 ? 4.871 7.496 13.945 1 98.38 63 VAL B O 1
ATOM 1190 N N . ALA B 1 64 ? 3.373 8.438 15.258 1 98.44 64 ALA B N 1
ATOM 1191 C CA . ALA B 1 64 ? 2.43 7.32 15.352 1 98.44 64 ALA B CA 1
ATOM 1192 C C . ALA B 1 64 ? 1.249 7.52 14.406 1 98.44 64 ALA B C 1
ATOM 1194 O O . ALA B 1 64 ? 0.555 8.539 14.477 1 98.44 64 ALA B O 1
ATOM 1195 N N . VAL B 1 65 ? 0.992 6.609 13.547 1 98.38 65 VAL B N 1
ATOM 1196 C CA . VAL B 1 65 ? -0.016 6.824 12.516 1 98.38 65 VAL B CA 1
ATOM 1197 C C . VAL B 1 65 ? -0.942 5.613 12.438 1 98.38 65 VAL B C 1
ATOM 1199 O O . VAL B 1 65 ? -0.533 4.488 12.742 1 98.38 65 VAL B O 1
ATOM 1202 N N . THR B 1 66 ? -2.137 5.832 12.078 1 98.25 66 THR B N 1
ATOM 1203 C CA . THR B 1 66 ? -3.086 4.801 11.664 1 98.25 66 THR B CA 1
ATOM 1204 C C . THR B 1 66 ? -3.324 4.859 10.156 1 98.25 66 THR B C 1
ATOM 1206 O O . THR B 1 66 ? -3.756 5.887 9.633 1 98.25 66 THR B O 1
ATOM 1209 N N . LEU B 1 67 ? -3.014 3.775 9.484 1 97.88 67 LEU B N 1
ATOM 1210 C CA . LEU B 1 67 ? -3.166 3.691 8.039 1 97.88 67 LEU B CA 1
ATOM 1211 C C . LEU B 1 67 ? -4.344 2.793 7.664 1 97.88 67 LEU B C 1
ATOM 1213 O O . LEU B 1 67 ? -4.559 1.757 8.297 1 97.88 67 LEU B O 1
ATOM 1217 N N . ARG B 1 68 ? -5.086 3.221 6.699 1 97.69 68 ARG B N 1
ATOM 1218 C CA . ARG B 1 68 ? -6.133 2.418 6.074 1 97.69 68 ARG B CA 1
ATOM 1219 C C . ARG B 1 68 ? -5.785 2.102 4.621 1 97.69 68 ARG B C 1
ATOM 1221 O O . ARG B 1 68 ? -5.453 3 3.848 1 97.69 68 ARG B O 1
ATOM 1228 N N . PHE B 1 69 ? -5.848 0.835 4.25 1 97.88 69 PHE B N 1
ATOM 1229 C CA . PHE B 1 69 ? -5.516 0.375 2.908 1 97.88 69 PHE B CA 1
ATOM 1230 C C . PHE B 1 69 ? -6.773 -0.005 2.137 1 97.88 69 PHE B C 1
ATOM 1232 O O . PHE B 1 69 ? -7.535 -0.871 2.57 1 97.88 69 PHE B O 1
ATOM 1239 N N . THR B 1 70 ? -6.934 0.638 1.058 1 96.62 70 THR B N 1
ATOM 1240 C CA . THR B 1 70 ? -8.055 0.299 0.185 1 96.62 70 THR B CA 1
ATOM 1241 C C . THR B 1 70 ? -7.594 0.201 -1.268 1 96.62 70 THR B C 1
ATOM 1243 O O . THR B 1 70 ? -6.516 0.685 -1.618 1 96.62 70 THR B O 1
ATOM 1246 N N . THR B 1 71 ? -8.352 -0.49 -2.057 1 95.56 71 THR B N 1
ATOM 1247 C CA . THR B 1 71 ? -8.062 -0.587 -3.484 1 95.56 71 THR B CA 1
ATOM 1248 C C . THR B 1 71 ? -9.195 0.018 -4.305 1 95.56 71 THR B C 1
ATOM 1250 O O . THR B 1 71 ? -10.344 0.073 -3.848 1 95.56 71 THR B O 1
ATOM 1253 N N . ARG B 1 72 ? -8.844 0.53 -5.453 1 92.12 72 ARG B N 1
ATOM 1254 C CA . ARG B 1 72 ? -9.812 1.057 -6.41 1 92.12 72 ARG B CA 1
ATOM 1255 C C . ARG B 1 72 ? -9.562 0.502 -7.809 1 92.12 72 ARG B C 1
ATOM 1257 O O . ARG B 1 72 ? -8.414 0.326 -8.211 1 92.12 72 ARG B O 1
ATOM 1264 N N . GLU B 1 73 ? -10.57 0.282 -8.484 1 91.19 73 GLU B N 1
ATOM 1265 C CA . GLU B 1 73 ? -10.445 -0.185 -9.867 1 91.19 73 GLU B CA 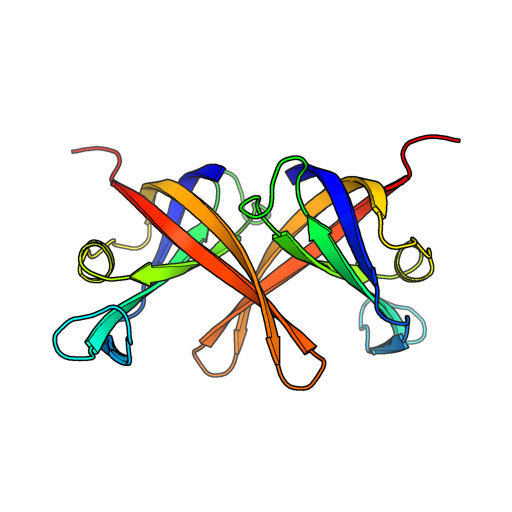1
ATOM 1266 C C . GLU B 1 73 ? -10.711 0.945 -10.859 1 91.19 73 GLU B C 1
ATOM 1268 O O . GLU B 1 73 ? -11.703 1.671 -10.727 1 91.19 73 GLU B O 1
ATOM 1273 N N . TYR B 1 74 ? -9.844 1.112 -11.773 1 90.38 74 TYR B N 1
ATOM 1274 C CA . TYR B 1 74 ? -9.969 2.092 -12.852 1 90.38 74 TYR B CA 1
ATOM 1275 C C . TYR B 1 74 ? -9.445 1.529 -14.164 1 90.38 74 TYR B C 1
ATOM 1277 O O . TYR B 1 74 ? -8.273 1.157 -14.266 1 90.38 74 TYR B O 1
ATOM 1285 N N . ASN B 1 75 ? -10.375 1.493 -15.164 1 90.56 75 ASN B N 1
ATOM 1286 C CA . ASN B 1 75 ? -10.031 1.011 -16.5 1 90.56 75 ASN B CA 1
ATOM 1287 C C . ASN B 1 75 ? -9.391 -0.373 -16.438 1 90.56 75 ASN B C 1
ATOM 1289 O O . ASN B 1 75 ? -8.359 -0.611 -17.078 1 90.56 75 ASN B O 1
ATOM 1293 N N . GLY B 1 76 ? -9.867 -1.202 -15.578 1 86.81 76 GLY B N 1
ATOM 1294 C CA . GLY B 1 76 ? -9.422 -2.586 -15.523 1 86.81 76 GLY B CA 1
ATOM 1295 C C . GLY B 1 76 ? -8.172 -2.779 -14.688 1 86.81 76 GLY B C 1
ATOM 1296 O O . GLY B 1 76 ? -7.641 -3.887 -14.602 1 86.81 76 GLY B O 1
ATOM 1297 N N . GLN B 1 77 ? -7.691 -1.727 -14.156 1 89.88 77 GLN B N 1
ATOM 1298 C CA . GLN B 1 77 ? -6.504 -1.806 -13.305 1 89.88 77 GLN B CA 1
ATOM 1299 C C . GLN B 1 77 ? -6.848 -1.492 -11.852 1 89.88 77 GLN B C 1
ATOM 1301 O O . GLN B 1 77 ? -7.742 -0.692 -11.578 1 89.88 77 GLN B O 1
ATOM 1306 N N . VAL B 1 78 ? -6.203 -2.189 -10.969 1 93.56 78 VAL B N 1
ATOM 1307 C CA . VAL B 1 78 ? -6.43 -1.965 -9.547 1 93.56 78 VAL B CA 1
ATOM 1308 C C . VAL B 1 78 ? -5.301 -1.11 -8.977 1 93.56 78 VAL B C 1
ATOM 1310 O O . VAL B 1 78 ? -4.125 -1.371 -9.234 1 93.56 78 VAL B O 1
ATOM 1313 N N . TYR B 1 79 ? -5.695 -0.11 -8.219 1 93.56 79 TYR B N 1
ATOM 1314 C CA . TYR B 1 79 ? -4.746 0.804 -7.598 1 93.56 79 TYR B CA 1
ATOM 1315 C C . TYR B 1 79 ? -4.824 0.725 -6.078 1 93.56 79 TYR B C 1
ATOM 1317 O O . TYR B 1 79 ? -5.891 0.458 -5.52 1 93.56 79 TYR B O 1
ATOM 1325 N N . GLN B 1 80 ? -3.697 0.978 -5.488 1 96.75 80 GLN B N 1
ATOM 1326 C CA . GLN B 1 80 ? -3.643 1.016 -4.031 1 96.75 80 GLN B CA 1
ATOM 1327 C C . GLN B 1 80 ? -3.863 2.432 -3.508 1 96.75 80 GLN B C 1
ATOM 1329 O O . GLN B 1 80 ? -3.215 3.375 -3.963 1 96.75 80 GLN B O 1
ATOM 1334 N N . ASP B 1 81 ? -4.75 2.592 -2.572 1 96.38 81 ASP B N 1
ATOM 1335 C CA . ASP B 1 81 ? -4.895 3.826 -1.806 1 96.38 81 ASP B CA 1
ATOM 1336 C C . ASP B 1 81 ? -4.547 3.602 -0.335 1 96.38 81 ASP B C 1
ATOM 1338 O O . ASP B 1 81 ? -5.082 2.693 0.302 1 96.38 81 ASP B O 1
ATOM 1342 N N . ILE B 1 82 ? -3.682 4.406 0.14 1 98.25 82 ILE B N 1
ATOM 1343 C CA . ILE B 1 82 ? -3.363 4.395 1.563 1 98.25 82 ILE B CA 1
ATOM 1344 C C . ILE B 1 82 ? -3.76 5.73 2.193 1 98.25 82 ILE B C 1
ATOM 1346 O O . ILE B 1 82 ? -3.297 6.789 1.763 1 98.25 82 ILE B O 1
ATOM 1350 N N . LEU B 1 83 ? -4.613 5.633 3.238 1 98.12 83 LEU B N 1
ATOM 1351 C CA . LEU B 1 83 ? -5.102 6.836 3.908 1 98.12 83 LEU B CA 1
ATOM 1352 C C . LEU B 1 83 ? -4.59 6.902 5.344 1 98.12 83 LEU B C 1
ATOM 1354 O O . LEU B 1 83 ? -4.633 5.906 6.07 1 98.12 83 LEU B O 1
ATOM 1358 N N . VAL B 1 84 ? -4.078 8.07 5.676 1 98.5 84 VAL B N 1
ATOM 1359 C CA . VAL B 1 84 ? -3.826 8.352 7.086 1 98.5 84 VAL B CA 1
ATOM 1360 C C . VAL B 1 84 ? -5.129 8.742 7.777 1 98.5 84 VAL B C 1
ATOM 1362 O O . VAL B 1 84 ? -5.727 9.773 7.445 1 98.5 84 VAL B O 1
ATOM 1365 N N . THR B 1 85 ? -5.52 7.996 8.727 1 97.5 85 THR B N 1
ATOM 1366 C CA . THR B 1 85 ? -6.762 8.328 9.414 1 97.5 85 THR B CA 1
ATOM 1367 C C . THR B 1 85 ? -6.477 8.977 10.766 1 97.5 85 THR B C 1
ATOM 1369 O O . THR B 1 85 ? -7.359 9.594 11.367 1 97.5 85 THR B O 1
ATOM 1372 N N . ASP B 1 86 ? -5.285 8.758 11.328 1 98.06 86 ASP B N 1
ATOM 1373 C CA . ASP B 1 86 ? -4.789 9.406 12.531 1 98.06 86 ASP B CA 1
ATOM 1374 C C . ASP B 1 86 ? -3.27 9.562 12.492 1 98.06 86 ASP B C 1
ATOM 1376 O O . ASP B 1 86 ? -2.566 8.688 11.984 1 98.06 86 ASP B O 1
ATOM 1380 N N . ILE B 1 87 ? -2.826 10.648 13.008 1 98.38 87 ILE B N 1
ATOM 1381 C CA . ILE B 1 87 ? -1.385 10.883 13.016 1 98.38 87 ILE B CA 1
ATOM 1382 C C . ILE B 1 87 ? -1.02 11.797 14.188 1 98.38 87 ILE B C 1
ATOM 1384 O O . ILE B 1 87 ? -1.676 12.82 14.414 1 98.38 87 ILE B O 1
ATOM 1388 N N . GLU B 1 88 ? 0.01 11.375 14.867 1 97.38 88 GLU B N 1
ATOM 1389 C CA . GLU B 1 88 ? 0.503 12.164 15.992 1 97.38 88 GLU B CA 1
ATOM 1390 C C . GLU B 1 88 ? 2.029 12.211 16 1 97.38 88 GLU B C 1
ATOM 1392 O O . GLU B 1 88 ? 2.689 11.18 15.859 1 97.38 88 GLU B O 1
ATOM 1397 N N . LYS B 1 89 ? 2.545 13.32 16.094 1 97.31 89 LYS B N 1
ATOM 1398 C CA . LYS B 1 89 ? 3.986 13.484 16.25 1 97.31 89 LYS B CA 1
ATOM 1399 C C . LYS B 1 89 ? 4.453 12.938 17.609 1 97.31 89 LYS B C 1
ATOM 1401 O O . LYS B 1 89 ? 3.803 13.156 18.625 1 97.31 89 LYS B O 1
ATOM 1406 N N . LEU B 1 90 ? 5.609 12.219 17.422 1 95.19 90 LEU B N 1
ATOM 1407 C CA . LEU B 1 90 ? 6.203 11.742 18.656 1 95.19 90 LEU B CA 1
ATOM 1408 C C . LEU B 1 90 ? 7.281 12.703 19.156 1 95.19 90 LEU B C 1
ATOM 1410 O O . LEU B 1 90 ? 8.039 13.258 18.344 1 95.19 90 LEU B O 1
ATOM 1414 N N . GLY B 1 91 ? 7.422 12.836 20.391 1 79 91 GLY B N 1
ATOM 1415 C CA . GLY B 1 91 ? 8.406 13.695 21.031 1 79 91 GLY B CA 1
ATOM 1416 C C . GLY B 1 91 ? 8.023 15.164 21 1 79 91 GLY B C 1
ATOM 1417 O O . GLY B 1 91 ? 7.18 15.578 20.203 1 79 91 GLY B O 1
ATOM 1418 N N . LYS B 1 92 ? 8.125 16.016 22.078 1 59.47 92 LYS B N 1
ATOM 1419 C CA . LYS B 1 92 ? 7.895 17.438 22.328 1 59.47 92 LYS B CA 1
ATOM 1420 C C . LYS B 1 92 ? 9 18.297 21.703 1 59.47 92 LYS B C 1
ATOM 1422 O O . LYS B 1 92 ? 10.141 17.859 21.594 1 59.47 92 LYS B O 1
#

Radius of gyration: 17.6 Å; Cα contacts (8 Å, |Δi|>4): 447; chains: 2; bounding box: 39×52×43 Å

Organism: NCBI:txid537011

Sequence (184 aa):
MNILTRVVQQGEAFAVQSQKSENGQMMKCNIVLQEMGGKYENQYAAAMLGNIAQCKFAPGTLVAVTLRFTTREYNGQVYQDILVTDIEKLGKMNILTRVVQQGEAFAVQSQKSENGQMMKCNIVLQEMGGKYENQYAAAMLGNIAQCKFAPGTLVAVTLRFTTREYNGQVYQDILVTDIEKLGK

Foldseek 3Di:
DKAKWFWADKDAKDWDADPPDDVRIKIKIWTKIFHDDDPPTDIDTAMEIHPVRPDDDDGGWIKIWDKDWDWDDDPRDIDIHIYTPDMDTPDD/DKAKWFWADKDAKDWDADPPDDVRIKIKIWTKIFHDDDPPTDIDTAMEIHPVSHDDDDGGWIKIWDKDWDWDDDPRDIDIHIYTPDMDTPDD

Secondary structure (DSSP, 8-state):
-EEEEEEEEE---EEEE-TTSTTSEEEEEEEEEEESSSTTS-EEEEEEETTGGG----TT-EEEEEEEEEEEEETTEEEEEEEEEEEEE---/-EEEEEEEEEPPPEEEE-TTSTTSEEEEEEEEEEESSSTTS-EEEEEEETTGGG----TT-EEEEEEEEEEEEETTEEEEEEEEEEEEE---

Solvent-accessible surface area (backbone atoms only — not comparable to full-atom values): 9960 Å² total; per-residue (Å²): 90,78,47,61,27,27,32,64,42,60,56,73,60,45,79,37,83,25,93,86,33,91,85,40,49,36,38,32,17,43,36,32,36,28,39,74,77,61,94,84,38,44,28,43,50,28,37,24,52,48,74,62,16,70,61,84,68,57,61,68,42,41,29,44,34,30,44,44,37,37,63,48,78,55,95,92,38,75,40,71,43,36,35,48,80,42,76,41,77,53,80,135,89,77,47,61,28,27,31,64,42,59,56,74,59,45,80,39,82,26,93,87,32,91,83,40,46,37,38,33,16,44,36,32,34,27,39,76,76,62,93,85,39,43,28,46,50,27,37,23,51,48,74,63,15,70,59,84,66,55,62,68,41,40,28,44,34,29,43,44,36,37,63,47,78,55,94,91,39,75,39,72,43,36,35,48,78,44,75,41,77,54,81,134

Nearest PDB structures (foldseek):
  2v4e-assembly1_B  TM=2.278E-01  e=7.573E-01  Discosoma sp.
  1zgp-assembly1_D  TM=2.233E-01  e=1.149E+00  Discosoma sp.
  7rri-assembly2_H  TM=2.063E-01  e=1.091E+00  Echinophyllia sp. SC22
  8i4j-assembly1_B  TM=2.200E-01  e=1.343E+00  Galaxea fascicularis
  4p76-assembly1_A  TM=2.207E-01  e=1.570E+00  Dipsastraea favus

pLDDT: mean 93.95, std 6.56, range [59.47, 98.62]